Protein AF-A0A7S2WQK7-F1 (afdb_monomer_lite)

Foldseek 3Di:
DDDDDDDDDDDDDDDDDDPPPPPDDDFDWDPDADLLAQEDDDDDVNCPRNNNVVLLVLLVVCLVVLVPDDPVCNLVSLLVSQVVSVVVVYFYWYQDPPPRTTGGDDSVVSSVVSSVSSD

Radius of gyration: 21.76 Å; chains: 1; bounding box: 50×33×69 Å

Structure (mmCIF, N/CA/C/O backbone):
data_AF-A0A7S2WQK7-F1
#
_entry.id   AF-A0A7S2WQK7-F1
#
loop_
_atom_site.group_PDB
_atom_site.id
_atom_site.type_symbol
_atom_site.label_atom_id
_atom_site.label_alt_id
_atom_site.label_comp_id
_atom_site.label_asym_id
_atom_site.label_entity_id
_atom_site.label_seq_id
_atom_site.pdbx_PDB_ins_code
_atom_site.Cartn_x
_atom_site.Cartn_y
_atom_site.Cartn_z
_atom_site.occupancy
_atom_site.B_iso_or_equiv
_atom_site.auth_seq_id
_atom_site.auth_comp_id
_atom_site.auth_asym_id
_atom_site.auth_atom_id
_atom_site.pdbx_PDB_model_num
ATOM 1 N N . GLU A 1 1 ? 31.297 13.232 54.450 1.00 43.16 1 GLU A N 1
ATOM 2 C CA . GLU A 1 1 ? 30.506 12.784 53.284 1.00 43.16 1 GLU A CA 1
ATOM 3 C C . GLU A 1 1 ? 30.918 13.615 52.079 1.00 43.16 1 GLU A C 1
ATOM 5 O O . GLU A 1 1 ? 30.923 14.836 52.172 1.00 43.16 1 GLU A O 1
ATOM 10 N N . ALA A 1 2 ? 31.406 12.967 51.021 1.00 42.38 2 ALA A N 1
ATOM 11 C CA . ALA A 1 2 ? 32.084 13.617 49.900 1.00 42.38 2 ALA A CA 1
ATOM 12 C C . ALA A 1 2 ? 31.279 13.426 48.606 1.00 42.38 2 ALA A C 1
ATOM 14 O O . ALA A 1 2 ? 31.037 12.298 48.182 1.00 42.38 2 ALA A O 1
ATOM 15 N N . PHE A 1 3 ? 30.878 14.539 47.992 1.00 45.09 3 PHE A N 1
ATOM 16 C CA . PHE A 1 3 ? 30.272 14.597 46.661 1.00 45.09 3 PHE A CA 1
ATOM 17 C C . PHE A 1 3 ? 31.371 14.512 45.586 1.00 45.09 3 PHE A C 1
ATOM 19 O O . PHE A 1 3 ? 32.362 15.239 45.697 1.00 45.09 3 PHE A O 1
ATOM 26 N N . PRO A 1 4 ? 31.246 13.671 44.541 1.00 46.22 4 PRO A N 1
ATOM 27 C CA . PRO A 1 4 ? 32.288 13.573 43.529 1.00 46.22 4 PRO A CA 1
ATOM 28 C C . PRO A 1 4 ? 32.180 14.682 42.470 1.00 46.22 4 PRO A C 1
ATOM 30 O O . PRO A 1 4 ? 31.115 14.958 41.917 1.00 46.22 4 PRO A O 1
ATOM 33 N N . LEU A 1 5 ? 33.343 15.278 42.187 1.00 41.94 5 LEU A N 1
ATOM 34 C CA . LEU A 1 5 ? 33.659 16.209 41.100 1.00 41.94 5 LEU A CA 1
ATOM 35 C C . LEU A 1 5 ? 33.158 15.714 39.729 1.00 41.94 5 LEU A C 1
ATOM 37 O O . LEU A 1 5 ? 33.628 14.689 39.231 1.00 41.94 5 LEU A O 1
ATOM 41 N N . PHE A 1 6 ? 32.336 16.517 39.049 1.00 40.88 6 PHE A N 1
ATOM 42 C CA . PHE A 1 6 ? 32.150 16.418 37.600 1.00 40.88 6 PHE A CA 1
ATOM 43 C C . PHE A 1 6 ? 33.300 17.144 36.893 1.00 40.88 6 PHE A C 1
ATOM 45 O O . PHE A 1 6 ? 33.403 18.369 36.939 1.00 40.88 6 PHE A O 1
ATOM 52 N N . LYS A 1 7 ? 34.188 16.380 36.250 1.00 43.12 7 LYS A N 1
ATOM 53 C CA . LYS A 1 7 ? 35.216 16.920 35.355 1.00 43.12 7 LYS A CA 1
ATOM 54 C C . LYS A 1 7 ? 34.601 17.194 33.985 1.00 43.12 7 LYS A C 1
ATOM 56 O O . LYS A 1 7 ? 33.970 16.325 33.388 1.00 43.12 7 LYS A O 1
ATOM 61 N N . THR A 1 8 ? 34.810 18.411 33.508 1.00 39.09 8 THR A N 1
ATOM 62 C CA . THR A 1 8 ? 34.528 18.867 32.151 1.00 39.09 8 THR A CA 1
ATOM 63 C C . THR A 1 8 ? 35.391 18.107 31.141 1.00 39.09 8 THR A C 1
ATOM 65 O O . THR A 1 8 ? 36.577 17.870 31.369 1.00 39.09 8 THR A O 1
ATOM 68 N N . THR A 1 9 ? 34.816 17.747 29.994 1.00 37.62 9 THR A N 1
ATOM 69 C CA . THR A 1 9 ? 35.604 17.467 28.793 1.00 37.62 9 THR A CA 1
ATOM 70 C C . THR A 1 9 ? 34.859 17.989 27.572 1.00 37.62 9 THR A C 1
ATOM 72 O O . THR A 1 9 ? 33.722 17.619 27.283 1.00 37.62 9 THR A O 1
ATOM 75 N N . THR A 1 10 ? 35.498 18.952 26.925 1.00 42.88 10 THR A N 1
ATOM 76 C CA . THR A 1 10 ? 35.169 19.516 25.626 1.00 42.88 10 THR A CA 1
ATOM 77 C C . THR A 1 10 ? 35.558 18.516 24.542 1.00 42.88 10 THR A C 1
ATOM 79 O O . THR A 1 10 ? 36.664 17.977 24.554 1.00 42.88 10 THR A O 1
ATOM 82 N N . LYS A 1 11 ? 34.670 18.289 23.573 1.00 46.50 11 LYS A N 1
ATOM 83 C CA . LYS A 1 11 ? 35.034 17.642 22.311 1.00 46.50 11 LYS A CA 1
ATOM 84 C C . LYS A 1 11 ? 34.404 18.415 21.157 1.00 46.50 11 LYS A C 1
ATOM 86 O O . LYS A 1 11 ? 33.271 18.171 20.763 1.00 46.50 11 LYS A O 1
ATOM 91 N N . GLU A 1 12 ? 35.157 19.398 20.682 1.00 43.78 12 GLU A N 1
ATOM 92 C CA . GLU A 1 12 ? 35.077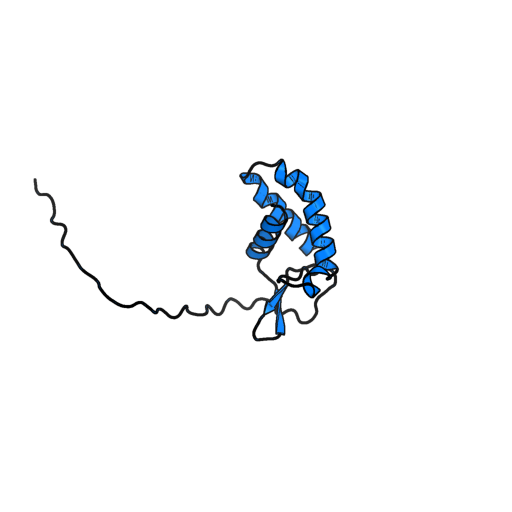 19.877 19.304 1.00 43.78 12 GLU A CA 1
ATOM 93 C C . GLU A 1 12 ? 35.519 18.738 18.367 1.00 43.78 12 GLU A C 1
ATOM 95 O O . GLU A 1 12 ? 36.492 18.054 18.696 1.00 43.78 12 GLU A O 1
ATOM 100 N N . LEU A 1 13 ? 34.820 18.544 17.238 1.00 42.50 13 LEU A N 1
ATOM 101 C CA . LEU A 1 13 ? 35.351 18.280 15.881 1.00 42.50 13 LEU A CA 1
ATOM 102 C C . LEU A 1 13 ? 34.400 17.453 14.988 1.00 42.50 13 LEU A C 1
ATOM 104 O O . LEU A 1 13 ? 33.903 16.395 15.368 1.00 42.50 13 LEU A O 1
ATOM 108 N N . SER A 1 14 ? 34.282 17.972 13.759 1.00 40.91 14 SER A N 1
ATOM 109 C CA . SER A 1 14 ? 33.899 17.372 12.469 1.00 40.91 14 SER A CA 1
ATOM 110 C C . SER A 1 14 ? 32.455 16.912 12.239 1.00 40.91 14 SER A C 1
ATOM 112 O O . SER A 1 14 ? 32.063 15.792 12.555 1.00 40.91 14 SER A O 1
ATOM 114 N N . ALA A 1 15 ? 31.723 17.792 11.549 1.00 53.81 15 ALA A N 1
ATOM 115 C CA . ALA A 1 15 ? 30.748 17.432 10.528 1.00 53.81 15 ALA A CA 1
ATOM 116 C C . ALA A 1 15 ? 31.409 16.624 9.386 1.00 53.81 15 ALA A C 1
ATOM 118 O O . ALA A 1 15 ? 32.627 16.673 9.220 1.00 53.81 15 ALA A O 1
ATOM 119 N N . ASP A 1 16 ? 30.567 15.935 8.611 1.00 48.47 16 ASP A N 1
ATOM 120 C CA . ASP A 1 16 ? 30.865 15.096 7.437 1.00 48.47 16 ASP A CA 1
ATOM 121 C C . ASP A 1 16 ? 31.258 13.633 7.720 1.00 48.47 16 ASP A C 1
ATOM 123 O O . ASP A 1 16 ? 32.289 13.134 7.274 1.00 48.47 16 ASP A O 1
ATOM 127 N N . GLU A 1 17 ? 30.362 12.886 8.379 1.00 37.81 17 GLU A N 1
ATOM 128 C CA . GLU A 1 17 ? 30.289 11.436 8.150 1.00 37.81 17 GLU A CA 1
ATOM 129 C C . GLU A 1 17 ? 29.609 11.179 6.791 1.00 37.81 17 GLU A C 1
ATOM 131 O O . GLU A 1 17 ? 28.426 11.505 6.626 1.00 37.81 17 GLU A O 1
ATOM 136 N N . PRO A 1 18 ? 30.292 10.571 5.802 1.00 42.75 18 PRO A N 1
ATOM 137 C CA . PRO A 1 18 ? 29.615 10.086 4.613 1.00 42.75 18 PRO A CA 1
ATOM 138 C C . PRO A 1 18 ? 28.671 8.968 5.052 1.00 42.75 18 PRO A C 1
ATOM 140 O O . PRO A 1 18 ? 29.110 7.938 5.562 1.00 42.75 18 PRO A O 1
ATOM 143 N N . GLN A 1 19 ? 27.366 9.180 4.865 1.00 45.62 19 GLN A N 1
ATOM 144 C CA . GLN A 1 19 ? 26.340 8.167 5.090 1.00 45.62 19 GLN A CA 1
ATOM 145 C C . GLN A 1 19 ? 26.727 6.901 4.317 1.00 45.62 19 GLN A C 1
ATOM 147 O O . GLN A 1 19 ? 26.555 6.826 3.100 1.00 45.62 19 GLN A O 1
ATOM 152 N N . GLN A 1 20 ? 27.288 5.921 5.029 1.00 39.22 20 GLN A N 1
ATOM 153 C CA . GLN A 1 20 ? 27.604 4.605 4.498 1.00 39.22 20 GLN A CA 1
ATOM 154 C C . GLN A 1 20 ? 26.342 4.054 3.835 1.00 39.22 20 GLN A C 1
ATOM 156 O O . GLN A 1 20 ? 25.341 3.778 4.500 1.00 39.22 20 GLN A O 1
ATOM 161 N N . LEU A 1 21 ? 26.397 3.902 2.510 1.00 47.81 21 LEU A N 1
ATOM 162 C CA . LEU A 1 21 ? 25.471 3.081 1.745 1.00 47.81 21 LEU A CA 1
ATOM 163 C C . LEU A 1 21 ? 25.570 1.663 2.308 1.00 47.81 21 LEU A C 1
ATOM 165 O O . LEU A 1 21 ? 26.435 0.882 1.916 1.00 47.81 21 LEU A O 1
ATOM 169 N N . GLN A 1 22 ? 24.701 1.351 3.268 1.00 45.31 22 GLN A N 1
ATOM 170 C CA . GLN A 1 22 ? 24.441 -0.014 3.687 1.00 45.31 22 GLN A CA 1
ATOM 171 C C . GLN A 1 22 ? 23.982 -0.761 2.436 1.00 45.31 22 GLN A C 1
ATOM 173 O O . GLN A 1 22 ? 22.854 -0.583 1.981 1.00 45.31 22 GLN A O 1
ATOM 178 N N . MET A 1 23 ? 24.892 -1.535 1.844 1.00 42.12 23 MET A N 1
ATOM 179 C CA . MET A 1 23 ? 24.568 -2.510 0.812 1.00 42.12 23 MET A CA 1
ATOM 180 C C . MET A 1 23 ? 23.660 -3.541 1.475 1.00 42.12 23 MET A C 1
ATOM 182 O O . MET A 1 23 ? 24.110 -4.397 2.239 1.00 42.12 23 MET A O 1
ATOM 186 N N . ASP A 1 24 ? 22.357 -3.352 1.292 1.00 47.88 24 ASP A N 1
ATOM 187 C CA . ASP A 1 24 ? 21.328 -4.115 1.963 1.00 47.88 24 ASP A CA 1
ATOM 188 C C . ASP A 1 24 ? 21.204 -5.506 1.342 1.00 47.88 24 ASP A C 1
ATOM 190 O O . ASP A 1 24 ? 21.465 -5.737 0.161 1.00 47.88 24 ASP A O 1
ATOM 194 N N . LYS A 1 25 ? 20.851 -6.461 2.205 1.00 53.62 25 LYS A N 1
ATOM 195 C CA . LYS A 1 25 ? 20.543 -7.855 1.877 1.00 53.62 25 LYS A CA 1
ATOM 196 C C . LYS A 1 25 ? 19.800 -7.912 0.543 1.00 53.62 25 LYS A C 1
ATOM 198 O O . LYS A 1 25 ? 18.734 -7.319 0.434 1.00 53.62 25 LYS A O 1
ATOM 203 N N . SER A 1 26 ? 20.370 -8.604 -0.442 1.00 59.03 26 SER A N 1
ATOM 204 C CA . SER A 1 26 ? 19.893 -8.655 -1.826 1.00 59.03 26 SER A CA 1
ATOM 205 C C . SER A 1 26 ? 18.381 -8.897 -1.914 1.00 59.03 26 SER A C 1
ATOM 207 O O . SER A 1 26 ? 17.925 -10.041 -1.844 1.00 59.03 26 SER A O 1
ATOM 209 N N . LYS A 1 27 ? 17.602 -7.824 -2.072 1.00 66.25 27 LYS A N 1
ATOM 210 C CA . LYS A 1 27 ? 16.179 -7.914 -2.395 1.00 66.25 27 LYS A CA 1
ATOM 211 C C . LYS A 1 27 ? 16.020 -8.510 -3.788 1.00 66.25 27 LYS A C 1
ATOM 213 O O . LYS A 1 27 ? 16.865 -8.271 -4.661 1.00 66.25 27 LYS A O 1
ATOM 218 N N . PRO A 1 28 ? 14.963 -9.302 -4.023 1.00 76.00 28 PRO A N 1
ATOM 219 C CA . PRO A 1 28 ? 14.773 -9.930 -5.313 1.00 76.00 28 PRO A CA 1
ATOM 220 C C . PRO A 1 28 ? 14.542 -8.850 -6.374 1.00 76.00 28 PRO A C 1
ATOM 222 O O . PRO A 1 28 ? 13.630 -8.023 -6.292 1.00 76.00 28 PRO A O 1
ATOM 225 N N . ILE A 1 29 ? 15.408 -8.854 -7.388 1.00 79.25 29 ILE A N 1
ATOM 226 C CA . ILE A 1 29 ? 15.268 -7.979 -8.549 1.00 79.25 29 ILE A CA 1
ATOM 227 C C . ILE A 1 29 ? 14.153 -8.549 -9.421 1.00 79.25 29 ILE A C 1
ATOM 229 O O . ILE A 1 29 ? 14.248 -9.671 -9.924 1.00 79.25 29 ILE A O 1
ATOM 233 N N . VAL A 1 30 ? 13.116 -7.751 -9.648 1.00 83.69 30 VAL A N 1
ATOM 234 C CA . VAL A 1 30 ? 11.972 -8.127 -10.476 1.00 83.69 30 VAL A CA 1
ATOM 235 C C . VAL A 1 30 ? 12.211 -7.629 -11.899 1.00 83.69 30 VAL A C 1
ATOM 237 O O . VAL A 1 30 ? 12.330 -6.430 -12.151 1.00 83.69 30 VAL A O 1
ATOM 240 N N . LYS A 1 31 ? 12.313 -8.565 -12.849 1.00 76.00 31 LYS A N 1
ATOM 241 C CA . LYS A 1 31 ? 12.522 -8.246 -14.273 1.00 76.00 31 LYS A CA 1
ATOM 242 C C . LYS A 1 31 ? 11.224 -7.818 -14.965 1.00 76.00 31 LYS A C 1
ATOM 244 O O . LYS A 1 31 ? 11.240 -6.859 -15.729 1.00 76.00 31 LYS A O 1
ATOM 249 N N . ASN A 1 32 ? 10.111 -8.487 -14.650 1.00 82.62 32 ASN A N 1
ATOM 250 C CA . ASN A 1 32 ? 8.816 -8.266 -15.293 1.00 82.62 32 ASN A CA 1
ATOM 251 C C . ASN A 1 32 ? 7.775 -7.853 -14.251 1.00 82.62 32 ASN A C 1
ATOM 253 O O . ASN A 1 32 ? 7.552 -8.576 -13.283 1.00 82.62 32 ASN A O 1
ATOM 257 N N . VAL A 1 33 ? 7.137 -6.704 -14.473 1.00 86.44 33 VAL A N 1
ATOM 258 C CA . VAL A 1 33 ? 6.035 -6.203 -13.643 1.00 86.44 33 VAL A CA 1
ATOM 259 C C . VAL A 1 33 ? 4.737 -6.871 -14.087 1.00 86.44 33 VAL A C 1
ATOM 261 O O . VAL A 1 33 ? 4.384 -6.817 -15.264 1.00 86.44 33 VAL A O 1
ATOM 264 N N . ASN A 1 34 ? 4.010 -7.461 -13.147 1.00 87.44 34 ASN A N 1
ATOM 265 C CA . ASN A 1 34 ? 2.681 -8.010 -13.362 1.00 87.44 34 ASN A CA 1
ATOM 266 C C . ASN A 1 34 ? 1.593 -6.928 -13.198 1.00 87.44 34 ASN A C 1
ATOM 268 O O . ASN A 1 34 ? 1.766 -5.910 -12.522 1.00 87.44 34 ASN A O 1
ATOM 272 N N . GLY A 1 35 ? 0.411 -7.167 -13.766 1.00 87.69 35 GLY A N 1
ATOM 273 C CA . GLY A 1 35 ? -0.769 -6.323 -13.564 1.00 87.69 35 GLY A CA 1
ATOM 274 C C . GLY A 1 35 ? -1.252 -6.281 -12.108 1.00 87.69 35 GLY A C 1
ATOM 275 O O . GLY A 1 35 ? -1.936 -5.341 -11.712 1.00 87.69 35 GLY A O 1
ATOM 276 N N . ASN A 1 36 ? -0.884 -7.264 -11.288 1.00 89.44 36 ASN A N 1
ATOM 277 C CA . ASN A 1 36 ? -1.226 -7.288 -9.864 1.00 89.44 36 ASN A CA 1
ATOM 278 C C . ASN A 1 36 ? -0.220 -6.529 -8.991 1.00 89.44 36 ASN A C 1
ATOM 280 O O . ASN A 1 36 ? -0.523 -6.245 -7.832 1.00 89.44 36 ASN A O 1
ATOM 284 N N . ASP A 1 37 ? 0.937 -6.155 -9.541 1.00 91.81 37 ASP A N 1
ATOM 285 C CA . ASP A 1 37 ? 1.981 -5.472 -8.787 1.00 91.81 37 ASP A CA 1
ATOM 286 C C . ASP A 1 37 ? 1.637 -4.006 -8.537 1.00 91.81 37 ASP A C 1
ATOM 288 O O . ASP A 1 37 ? 1.136 -3.279 -9.398 1.00 91.81 37 ASP A O 1
ATOM 292 N N . VAL A 1 38 ? 1.960 -3.545 -7.337 1.00 92.56 38 VAL A N 1
ATOM 293 C CA . VAL A 1 38 ? 1.745 -2.179 -6.882 1.00 92.56 38 VAL A CA 1
ATOM 294 C C . VAL A 1 38 ? 3.044 -1.402 -7.041 1.00 92.56 38 VAL A C 1
ATOM 296 O O . VAL A 1 38 ? 3.977 -1.506 -6.244 1.00 92.56 38 VAL A O 1
ATOM 299 N N . LEU A 1 39 ? 3.087 -0.554 -8.064 1.00 91.88 39 LEU A N 1
ATOM 300 C CA . LEU A 1 39 ? 4.248 0.276 -8.356 1.00 91.88 39 LEU A CA 1
ATOM 301 C C . LEU A 1 39 ? 4.323 1.464 -7.391 1.00 91.88 39 LEU A C 1
ATOM 303 O O . LEU A 1 39 ? 3.367 2.225 -7.198 1.00 91.88 39 LEU A O 1
ATOM 307 N N . MET A 1 40 ? 5.477 1.643 -6.764 1.00 87.69 40 MET A N 1
ATOM 308 C CA . MET A 1 40 ? 5.791 2.728 -5.845 1.00 87.69 40 MET A CA 1
ATOM 309 C C . MET A 1 40 ? 6.582 3.823 -6.553 1.00 87.69 40 MET A C 1
ATOM 311 O O . MET A 1 40 ? 7.594 3.569 -7.200 1.00 87.69 40 MET A O 1
ATOM 315 N N . GLY A 1 41 ? 6.111 5.062 -6.423 1.00 84.50 41 GLY A N 1
ATOM 316 C CA . GLY A 1 41 ? 6.728 6.233 -7.033 1.00 84.50 41 GLY A CA 1
ATOM 317 C C . GLY A 1 41 ? 5.735 7.383 -7.173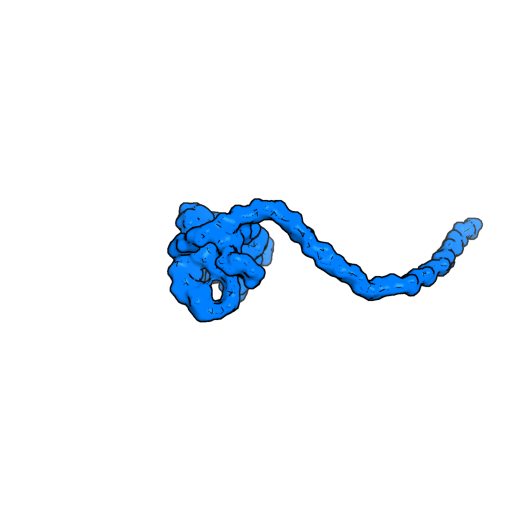 1.00 84.50 41 GLY A C 1
ATOM 318 O O . GLY A 1 41 ? 4.541 7.217 -6.925 1.00 84.50 41 GLY A O 1
ATOM 319 N N . ARG A 1 42 ? 6.240 8.550 -7.576 1.00 74.44 42 ARG A N 1
ATOM 320 C CA . ARG A 1 42 ? 5.441 9.735 -7.921 1.00 74.44 42 ARG A CA 1
ATOM 321 C C . ARG A 1 42 ? 5.408 9.875 -9.448 1.00 74.44 42 ARG A C 1
ATOM 323 O O . ARG A 1 42 ? 6.452 9.729 -10.077 1.00 74.44 42 ARG A O 1
ATOM 330 N N . GLY A 1 43 ? 4.234 10.123 -10.033 1.00 77.75 43 GLY A N 1
ATOM 331 C CA . GLY A 1 43 ? 4.065 10.343 -11.479 1.00 77.75 43 GLY A CA 1
ATOM 332 C C . GLY A 1 43 ? 2.814 9.691 -12.086 1.00 77.75 43 GLY A C 1
ATOM 333 O O . GLY A 1 43 ? 2.241 8.760 -11.517 1.00 77.75 43 GLY A O 1
ATOM 334 N N 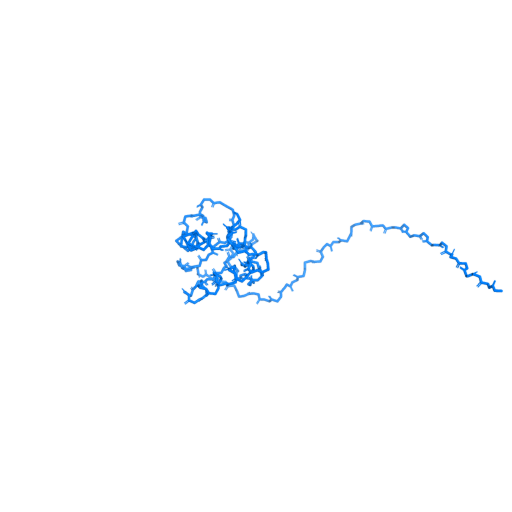. GLY A 1 44 ? 2.400 10.176 -13.263 1.00 72.75 44 GLY A N 1
ATOM 335 C CA . GLY A 1 44 ? 1.176 9.738 -13.955 1.00 72.75 44 GLY A CA 1
ATOM 336 C C . GLY A 1 44 ? 1.210 8.293 -14.471 1.00 72.75 44 GLY A C 1
ATOM 337 O O . GLY A 1 44 ? 0.196 7.596 -14.423 1.00 72.75 44 GLY A O 1
ATOM 338 N N . VAL A 1 45 ? 2.387 7.803 -14.876 1.00 75.88 45 VAL A N 1
ATOM 339 C CA . VAL A 1 45 ? 2.578 6.422 -15.366 1.00 75.88 45 VAL A CA 1
ATOM 340 C C . VAL A 1 45 ? 2.261 5.406 -14.266 1.00 75.88 45 VAL A C 1
ATOM 342 O O . VAL A 1 45 ? 1.481 4.480 -14.459 1.00 75.88 45 VAL A O 1
ATOM 345 N N . THR A 1 46 ? 2.785 5.638 -13.062 1.00 83.50 46 THR A N 1
ATOM 346 C CA . THR A 1 46 ? 2.514 4.813 -11.881 1.00 83.50 46 THR A CA 1
ATOM 347 C C . THR A 1 46 ? 1.037 4.878 -11.488 1.00 83.50 46 THR A C 1
ATOM 349 O O . THR A 1 46 ? 0.456 3.869 -11.099 1.00 83.50 46 THR A O 1
ATOM 352 N N . ASN A 1 47 ? 0.394 6.044 -11.609 1.00 82.62 47 ASN A N 1
ATOM 353 C CA . ASN A 1 47 ? -1.013 6.218 -11.239 1.00 82.62 47 ASN A CA 1
ATOM 354 C C . ASN A 1 47 ? -1.982 5.403 -12.118 1.00 82.62 47 ASN A C 1
ATOM 356 O O . ASN A 1 47 ? -3.034 4.975 -11.631 1.00 82.62 47 ASN A O 1
ATOM 360 N N . SER A 1 48 ? -1.604 5.185 -13.379 1.00 87.56 48 SER A N 1
ATOM 361 C CA . SER A 1 48 ? -2.416 4.512 -14.401 1.00 87.56 48 SER A CA 1
ATOM 362 C C . SER A 1 48 ? -2.220 2.994 -14.436 1.00 87.56 48 SER A C 1
ATOM 364 O O . SER A 1 48 ? -2.976 2.296 -15.105 1.00 87.56 48 SER A O 1
ATOM 366 N N . HIS A 1 49 ? -1.234 2.461 -13.705 1.00 89.94 49 HIS A N 1
ATOM 367 C CA . HIS A 1 49 ? -1.008 1.017 -13.639 1.00 89.94 49 HIS A CA 1
ATOM 368 C C . HIS A 1 49 ? -2.200 0.291 -13.011 1.00 89.94 49 HIS A C 1
ATOM 370 O O . HIS A 1 49 ? -2.727 0.715 -11.977 1.00 89.94 49 HIS A O 1
ATOM 376 N N . ILE A 1 50 ? -2.592 -0.839 -13.598 1.00 91.75 50 ILE A N 1
ATOM 377 C CA . ILE A 1 50 ? -3.778 -1.591 -13.178 1.00 91.75 50 ILE A CA 1
ATOM 378 C C . ILE A 1 50 ? -3.677 -2.088 -11.730 1.00 91.75 50 ILE A C 1
ATOM 380 O O . ILE A 1 50 ? -4.665 -2.019 -10.992 1.00 91.75 50 ILE A O 1
ATOM 384 N N . GLY A 1 51 ? -2.479 -2.460 -11.272 1.00 92.00 51 GLY A N 1
ATOM 385 C CA . GLY A 1 51 ? -2.241 -2.838 -9.878 1.00 92.00 51 GLY A CA 1
ATOM 386 C C . GLY A 1 51 ? -2.455 -1.673 -8.911 1.00 92.00 51 GLY A C 1
ATOM 387 O O . GLY A 1 51 ? -3.065 -1.840 -7.857 1.00 92.00 51 GLY A O 1
ATOM 388 N N . ASN A 1 52 ? -2.087 -0.451 -9.308 1.00 93.31 52 ASN A N 1
ATOM 389 C CA . ASN A 1 52 ? -2.316 0.747 -8.499 1.00 93.31 52 ASN A CA 1
ATOM 390 C C . ASN A 1 52 ? -3.782 1.194 -8.497 1.00 93.31 52 ASN A C 1
ATOM 392 O O . ASN A 1 52 ? -4.271 1.667 -7.472 1.00 93.31 52 ASN A O 1
ATOM 396 N N . ILE A 1 53 ? -4.508 1.007 -9.603 1.00 92.31 53 ILE A N 1
ATOM 397 C CA . ILE A 1 53 ? -5.960 1.229 -9.648 1.00 92.31 53 ILE A CA 1
ATOM 398 C C . ILE A 1 53 ? -6.665 0.272 -8.676 1.00 92.31 53 ILE A C 1
ATOM 400 O O . ILE A 1 53 ? -7.487 0.706 -7.868 1.00 92.31 53 ILE A O 1
ATOM 404 N N . ARG A 1 54 ? -6.320 -1.022 -8.714 1.00 93.19 54 ARG A N 1
ATOM 405 C CA . ARG A 1 54 ? -6.864 -2.041 -7.799 1.00 93.19 54 ARG A CA 1
ATOM 406 C C . ARG A 1 54 ? -6.498 -1.756 -6.345 1.00 93.19 54 ARG A C 1
ATOM 408 O O . ARG A 1 54 ? -7.361 -1.856 -5.480 1.00 93.19 54 ARG A O 1
ATOM 415 N N . PHE A 1 55 ? -5.256 -1.347 -6.093 1.00 93.44 55 PHE A N 1
ATOM 416 C CA . PHE A 1 55 ? -4.794 -0.923 -4.775 1.00 93.44 55 PHE A CA 1
ATOM 417 C C . PHE A 1 55 ? -5.626 0.238 -4.224 1.00 93.44 55 PHE A C 1
ATOM 419 O O . PHE A 1 55 ? -6.079 0.164 -3.089 1.00 93.44 55 PHE A O 1
ATOM 426 N N . ARG A 1 56 ? -5.889 1.284 -5.021 1.00 92.75 56 ARG A N 1
ATOM 427 C CA . ARG A 1 56 ? -6.716 2.421 -4.580 1.00 92.75 56 ARG A CA 1
ATOM 428 C C . ARG A 1 56 ? -8.150 2.013 -4.256 1.00 92.75 56 ARG A C 1
ATOM 430 O O . ARG A 1 56 ? -8.675 2.469 -3.248 1.00 92.75 56 ARG A O 1
ATOM 437 N N . LYS A 1 57 ? -8.758 1.144 -5.072 1.00 93.38 57 LYS A N 1
ATOM 438 C CA . LYS A 1 57 ? -10.092 0.588 -4.783 1.00 93.38 57 LYS A CA 1
ATOM 439 C C . LYS A 1 57 ? -10.093 -0.161 -3.449 1.00 93.38 57 LYS A C 1
ATOM 441 O O . LYS A 1 57 ? -10.898 0.142 -2.583 1.00 93.38 57 LYS A O 1
ATOM 446 N N . LEU A 1 58 ? -9.111 -1.040 -3.246 1.00 93.44 58 LEU A N 1
ATOM 447 C CA . LEU A 1 58 ? -8.961 -1.786 -1.999 1.00 93.44 58 LEU A CA 1
ATOM 448 C C . LEU A 1 58 ? -8.753 -0.857 -0.791 1.00 93.44 58 LEU A C 1
ATOM 450 O O . LEU A 1 58 ? -9.356 -1.058 0.253 1.00 93.44 58 LEU A O 1
ATOM 454 N N . VAL A 1 59 ? -7.929 0.182 -0.923 1.00 94.19 59 VAL A N 1
ATOM 455 C CA . VAL A 1 59 ? -7.737 1.183 0.136 1.00 94.19 59 VAL A CA 1
ATOM 456 C C . VAL A 1 59 ? -9.049 1.897 0.459 1.00 94.19 59 VAL A C 1
ATOM 458 O O . VAL A 1 59 ? -9.379 2.011 1.634 1.00 94.19 59 VAL A O 1
ATOM 461 N N . HIS A 1 60 ? -9.804 2.325 -0.555 1.00 94.12 60 HIS A N 1
ATOM 462 C CA . HIS A 1 60 ? -11.093 2.996 -0.384 1.00 94.12 60 HIS A CA 1
ATOM 463 C C . HIS A 1 60 ? -12.106 2.117 0.370 1.00 94.12 60 HIS A C 1
ATOM 465 O O . HIS A 1 60 ? -12.725 2.576 1.328 1.00 94.12 60 HIS A O 1
ATOM 471 N N . ASP A 1 61 ? -12.200 0.831 0.025 1.00 93.19 61 ASP A N 1
ATOM 472 C CA . ASP A 1 61 ? -13.107 -0.117 0.689 1.00 93.19 61 ASP A CA 1
ATOM 473 C C . ASP A 1 61 ? -12.783 -0.285 2.188 1.00 93.19 61 ASP A C 1
ATOM 475 O O . ASP A 1 61 ? -13.672 -0.442 3.027 1.00 93.19 61 ASP A O 1
ATOM 479 N N . PHE A 1 62 ? -11.499 -0.214 2.551 1.00 91.94 62 PHE A N 1
ATOM 480 C CA . PHE A 1 62 ? -11.038 -0.321 3.937 1.00 91.94 62 PHE A CA 1
ATOM 481 C C . PHE A 1 62 ? -10.928 1.031 4.659 1.00 91.94 62 PHE A C 1
ATOM 483 O O . PHE A 1 62 ? -10.760 1.047 5.883 1.00 91.94 62 PHE A O 1
ATOM 490 N N . GLN A 1 63 ? -11.047 2.154 3.948 1.00 92.56 63 GLN A N 1
ATOM 491 C CA . GLN A 1 63 ? -10.842 3.500 4.484 1.00 92.56 63 GLN A CA 1
ATOM 492 C C . GLN A 1 63 ? -11.850 3.818 5.588 1.00 92.56 63 GLN A C 1
ATOM 494 O O . GLN A 1 63 ? -11.457 4.210 6.686 1.00 92.56 63 GLN A O 1
ATOM 499 N N . LEU A 1 64 ? -13.140 3.560 5.353 1.00 91.62 64 LEU A N 1
ATOM 500 C CA . LEU A 1 64 ? -14.185 3.799 6.353 1.00 91.62 64 LEU A CA 1
ATOM 501 C C . LEU A 1 64 ? -13.933 2.987 7.633 1.00 91.62 64 LEU A C 1
ATOM 503 O O . LEU A 1 64 ? -14.025 3.502 8.748 1.00 91.62 64 LEU A O 1
ATOM 507 N N . LYS A 1 65 ? -13.532 1.719 7.481 1.00 90.75 65 LYS A N 1
ATOM 508 C CA . LYS A 1 65 ? -13.178 0.848 8.608 1.00 90.75 65 LYS A CA 1
ATOM 509 C C . LYS A 1 65 ? -11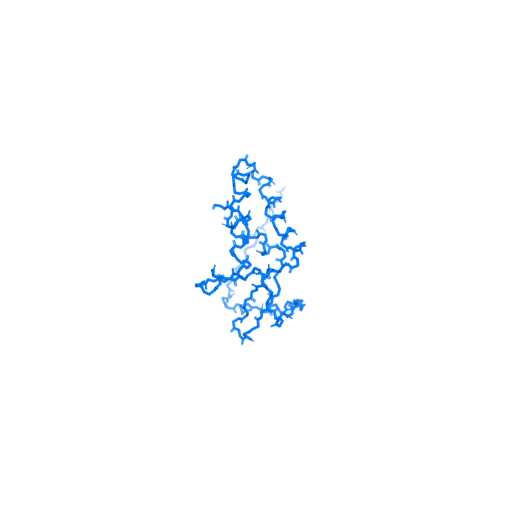.941 1.363 9.349 1.00 90.75 65 LYS A C 1
ATOM 511 O O . LYS A 1 65 ? -11.911 1.329 10.573 1.00 90.75 65 LYS A O 1
ATOM 516 N N . TYR A 1 66 ? -10.934 1.855 8.632 1.00 91.31 66 TYR A N 1
ATOM 517 C CA . TYR A 1 66 ? -9.718 2.423 9.213 1.00 91.31 66 TYR A CA 1
ATOM 518 C C . TYR A 1 66 ? -9.987 3.698 10.025 1.00 91.31 66 TYR A C 1
ATOM 520 O O . TYR A 1 66 ? -9.413 3.866 11.104 1.00 91.31 66 TYR A O 1
ATOM 528 N N . LEU A 1 67 ? -10.868 4.575 9.533 1.00 90.38 67 LEU A N 1
ATOM 529 C CA . LEU A 1 67 ? -11.253 5.817 10.209 1.00 90.38 67 LEU A CA 1
ATOM 530 C C . LEU A 1 67 ? -12.010 5.549 11.516 1.00 90.38 67 LEU A C 1
ATOM 532 O O . LEU A 1 67 ? -11.726 6.199 12.520 1.00 90.38 67 LEU A O 1
ATOM 536 N N . ASN A 1 68 ? -12.880 4.536 11.526 1.00 91.88 68 ASN A N 1
ATOM 537 C CA . ASN A 1 68 ? -13.669 4.144 12.699 1.00 91.88 68 ASN A CA 1
ATOM 538 C C . ASN A 1 68 ? -12.884 3.333 13.749 1.00 91.88 68 ASN A C 1
ATOM 540 O O . ASN A 1 68 ? -13.400 3.058 14.832 1.00 91.88 68 ASN A O 1
ATOM 544 N N . LEU A 1 69 ? -11.647 2.915 13.456 1.00 90.50 69 LEU A N 1
ATOM 545 C CA . LEU A 1 69 ? -10.839 2.102 14.366 1.00 90.50 69 LEU A CA 1
ATOM 546 C C . LEU A 1 69 ? -9.899 2.944 15.250 1.00 90.50 69 LEU A C 1
ATOM 548 O O . LEU A 1 69 ? -9.323 3.940 14.801 1.00 90.50 69 LEU A O 1
ATOM 552 N N . PRO A 1 70 ? -9.633 2.500 16.495 1.00 90.25 70 PRO A N 1
ATOM 553 C CA . PRO A 1 70 ? -8.656 3.142 17.367 1.00 90.25 70 PRO A CA 1
ATOM 554 C C . PRO A 1 70 ? -7.230 2.987 16.819 1.00 90.25 70 PRO A C 1
ATOM 556 O O . PRO A 1 70 ? -6.909 2.007 16.140 1.00 90.25 70 PRO A O 1
ATOM 559 N N . LYS A 1 71 ? -6.338 3.927 17.171 1.00 86.44 71 LYS A N 1
ATOM 560 C CA . LYS A 1 71 ? -4.945 4.014 16.674 1.00 86.44 71 LYS A CA 1
ATOM 561 C C . LYS A 1 71 ? -4.183 2.683 16.733 1.00 86.44 71 LYS A C 1
ATOM 563 O O . LYS A 1 71 ? -3.459 2.361 15.797 1.00 86.44 71 LYS A O 1
ATOM 568 N N . MET A 1 72 ? -4.401 1.888 17.780 1.00 87.69 72 MET A N 1
ATOM 569 C CA . MET A 1 72 ? -3.749 0.586 17.970 1.00 87.69 72 MET A CA 1
ATOM 570 C C . MET A 1 72 ? -4.102 -0.437 16.877 1.00 87.69 72 MET A C 1
ATOM 572 O O . MET A 1 72 ? -3.263 -1.247 16.501 1.00 87.69 72 MET A O 1
ATOM 576 N N . LYS A 1 73 ? -5.322 -0.383 16.322 1.00 89.06 73 LYS A N 1
ATOM 577 C CA . LYS A 1 73 ? -5.817 -1.336 15.310 1.00 89.06 73 LYS A CA 1
ATOM 578 C C . LYS A 1 73 ? -5.602 -0.867 13.868 1.00 89.06 73 LYS A C 1
ATOM 580 O O . LYS A 1 73 ? -5.746 -1.654 12.936 1.00 89.06 73 LYS A O 1
ATOM 585 N N . LYS A 1 74 ? -5.209 0.395 13.670 1.00 87.88 74 LYS A N 1
ATOM 586 C CA . LYS A 1 74 ? -4.944 0.983 12.346 1.00 87.88 74 LYS A CA 1
ATOM 587 C C . LYS A 1 74 ? -3.822 0.252 11.600 1.00 87.88 74 LYS A C 1
ATOM 589 O O . LYS A 1 74 ? -3.954 -0.037 10.413 1.00 87.88 74 LYS A O 1
ATOM 594 N N . SER A 1 75 ? -2.764 -0.134 12.317 1.00 89.25 75 SER A N 1
ATOM 595 C CA . SER A 1 75 ? -1.654 -0.922 11.757 1.00 89.25 75 SER A CA 1
ATOM 596 C C . SER A 1 75 ? -2.112 -2.282 11.207 1.00 89.25 75 SER A C 1
ATOM 598 O O . SER A 1 75 ? -1.641 -2.718 10.155 1.00 89.25 75 SER A O 1
ATOM 600 N N . SER A 1 76 ? -3.087 -2.925 11.860 1.00 91.38 76 SER A N 1
ATOM 601 C CA . SER A 1 76 ? -3.634 -4.214 11.420 1.00 91.38 76 SER A CA 1
ATOM 602 C C . SER A 1 76 ? -4.374 -4.116 10.085 1.00 91.38 76 SER A C 1
ATOM 604 O O . SER A 1 76 ? -4.260 -5.026 9.272 1.00 91.38 76 SER A O 1
ATOM 606 N N . ILE A 1 77 ? -5.079 -3.010 9.817 1.00 92.94 77 ILE A N 1
ATOM 607 C CA . ILE A 1 77 ? -5.743 -2.794 8.520 1.00 92.94 77 ILE A CA 1
ATOM 608 C C . ILE A 1 77 ? -4.713 -2.649 7.397 1.00 92.94 77 ILE A C 1
ATOM 610 O O . ILE A 1 77 ? -4.852 -3.276 6.350 1.00 92.94 77 ILE A O 1
ATOM 614 N N . ALA A 1 78 ? -3.651 -1.871 7.625 1.00 92.25 78 ALA A N 1
ATOM 615 C CA . ALA A 1 78 ? -2.583 -1.727 6.640 1.00 92.25 78 ALA A CA 1
ATOM 616 C C . ALA A 1 78 ? -1.895 -3.071 6.351 1.00 92.25 78 ALA A C 1
ATOM 618 O O . ALA A 1 78 ? -1.603 -3.369 5.196 1.00 92.25 78 ALA A O 1
ATOM 619 N N . LYS A 1 79 ? -1.676 -3.897 7.385 1.00 93.56 79 LYS A N 1
ATOM 620 C CA . LYS A 1 79 ? -1.143 -5.258 7.231 1.00 93.56 79 LYS A CA 1
ATOM 621 C C . LYS A 1 79 ? -2.079 -6.144 6.399 1.00 93.56 79 LYS A C 1
ATOM 623 O O . LYS A 1 79 ? -1.617 -6.757 5.445 1.00 93.56 79 LYS A O 1
ATOM 628 N N . ALA A 1 80 ? -3.378 -6.140 6.700 1.00 93.56 80 ALA A N 1
ATOM 629 C CA . ALA A 1 80 ? -4.366 -6.938 5.975 1.00 93.56 80 ALA A CA 1
ATOM 630 C C . ALA A 1 80 ? -4.416 -6.596 4.475 1.00 93.56 80 ALA A C 1
ATOM 632 O O . ALA A 1 80 ? -4.496 -7.484 3.636 1.00 93.56 80 ALA A O 1
ATOM 633 N N . ILE A 1 81 ? -4.321 -5.313 4.115 1.00 93.38 81 ILE A N 1
ATOM 634 C CA . ILE A 1 81 ? -4.295 -4.892 2.706 1.00 93.38 81 ILE A CA 1
ATOM 635 C C . ILE A 1 81 ? -3.048 -5.419 1.983 1.00 93.38 81 ILE A C 1
ATOM 637 O O . ILE A 1 81 ? -3.164 -5.890 0.853 1.00 93.38 81 ILE A O 1
ATOM 641 N N . VAL A 1 82 ? -1.872 -5.363 2.620 1.00 93.69 82 VAL A N 1
ATOM 642 C CA . VAL A 1 82 ? -0.630 -5.913 2.045 1.00 93.69 82 VAL A CA 1
ATOM 643 C C . VAL A 1 82 ? -0.753 -7.425 1.840 1.00 93.69 82 VAL A C 1
ATOM 645 O O . VAL A 1 82 ? -0.446 -7.913 0.756 1.00 93.69 82 VAL A O 1
ATOM 648 N N . GLU A 1 83 ? -1.295 -8.152 2.819 1.00 93.62 83 GLU A N 1
ATOM 649 C CA . GLU A 1 83 ? -1.537 -9.598 2.706 1.00 93.62 83 GLU A CA 1
ATOM 650 C C . GLU A 1 83 ? -2.498 -9.943 1.558 1.00 93.62 83 GLU A C 1
ATOM 652 O O . GLU A 1 83 ? -2.233 -10.872 0.799 1.00 93.62 83 GLU A O 1
ATOM 657 N N . ILE A 1 84 ? -3.573 -9.169 1.362 1.00 93.44 84 ILE A N 1
ATOM 658 C CA . ILE A 1 84 ? -4.508 -9.360 0.237 1.00 93.44 84 ILE A CA 1
ATOM 659 C C . ILE A 1 84 ? -3.797 -9.198 -1.113 1.00 93.44 84 ILE A C 1
ATOM 661 O O . ILE A 1 84 ? -4.123 -9.899 -2.071 1.00 93.44 84 ILE A O 1
ATOM 665 N N . ILE A 1 85 ? -2.846 -8.269 -1.213 1.00 92.56 85 ILE A N 1
ATOM 666 C CA . ILE A 1 85 ? -2.085 -8.028 -2.446 1.00 92.56 85 ILE A CA 1
ATOM 667 C C . ILE A 1 85 ? -1.134 -9.194 -2.709 1.00 92.56 85 ILE A C 1
ATOM 669 O O . ILE A 1 85 ? -1.137 -9.723 -3.818 1.00 92.56 85 ILE A O 1
ATOM 673 N N . HIS A 1 86 ? -0.421 -9.663 -1.684 1.00 91.31 86 HIS A N 1
ATOM 674 C CA . HIS A 1 86 ? 0.461 -10.827 -1.793 1.00 91.31 86 HIS A CA 1
ATOM 675 C C . HIS A 1 86 ? -0.315 -12.102 -2.151 1.00 91.31 86 HIS A C 1
ATOM 677 O O . HIS A 1 86 ? 0.102 -12.855 -3.024 1.00 91.31 86 HIS A O 1
ATOM 683 N N . HIS A 1 87 ? -1.504 -12.303 -1.574 1.00 92.50 87 HIS A N 1
ATOM 684 C CA . HIS A 1 87 ? -2.385 -13.427 -1.912 1.00 92.50 87 HIS A CA 1
ATOM 685 C C . HIS A 1 87 ? -2.903 -13.372 -3.362 1.00 92.50 87 HIS A C 1
ATOM 687 O O . HIS A 1 87 ? -3.315 -14.382 -3.928 1.00 92.50 87 HIS A O 1
ATOM 693 N N . ARG A 1 88 ? -2.907 -12.191 -3.989 1.00 90.62 88 ARG A N 1
ATOM 694 C CA . ARG A 1 88 ? -3.261 -12.006 -5.405 1.00 90.62 88 ARG A CA 1
ATOM 695 C C . ARG A 1 88 ? -2.048 -12.103 -6.335 1.00 90.62 88 ARG A C 1
ATOM 697 O O . ARG A 1 88 ? -2.155 -11.685 -7.488 1.00 90.62 88 ARG A O 1
ATOM 704 N N . ASP A 1 89 ? -0.918 -12.612 -5.845 1.00 89.94 89 ASP A N 1
ATOM 705 C CA . ASP A 1 89 ? 0.352 -12.646 -6.580 1.00 89.94 89 ASP A CA 1
ATOM 706 C C . ASP A 1 89 ? 0.767 -11.238 -7.058 1.00 89.94 89 ASP A C 1
ATOM 708 O O . ASP A 1 89 ? 1.176 -11.002 -8.197 1.00 89.94 89 ASP A O 1
ATOM 712 N N . GLY A 1 90 ? 0.515 -10.250 -6.196 1.00 90.88 90 GLY A N 1
ATOM 713 C CA . GLY A 1 90 ? 0.921 -8.866 -6.377 1.00 90.88 90 GLY A CA 1
ATOM 714 C C . GLY A 1 90 ? 2.022 -8.517 -5.390 1.00 90.88 90 GLY A C 1
ATOM 715 O O . GLY A 1 90 ? 1.960 -8.895 -4.224 1.00 90.88 90 GLY A O 1
ATOM 716 N N . ARG A 1 91 ? 3.018 -7.762 -5.843 1.00 91.88 91 ARG A N 1
ATOM 717 C CA . ARG A 1 91 ? 4.143 -7.293 -5.027 1.00 91.88 91 ARG A CA 1
ATOM 718 C C . ARG A 1 91 ? 4.219 -5.779 -5.004 1.00 91.88 91 ARG A C 1
ATOM 720 O O . ARG A 1 91 ? 3.745 -5.099 -5.913 1.00 91.88 91 ARG A O 1
ATOM 727 N N . PHE A 1 92 ? 4.852 -5.228 -3.975 1.00 92.06 92 PHE A N 1
ATOM 728 C CA . PHE A 1 92 ? 5.171 -3.805 -3.935 1.00 92.06 92 PHE A CA 1
ATOM 729 C C . PHE A 1 92 ? 6.524 -3.577 -4.590 1.00 92.06 92 PHE A C 1
ATOM 731 O O . PHE A 1 92 ? 7.548 -3.993 -4.061 1.00 92.06 92 PHE A O 1
ATOM 738 N N . LEU A 1 93 ? 6.531 -2.897 -5.734 1.00 91.38 93 LEU A N 1
ATOM 739 C CA . LEU A 1 93 ? 7.746 -2.686 -6.513 1.00 91.38 93 LEU A CA 1
ATOM 740 C C . LE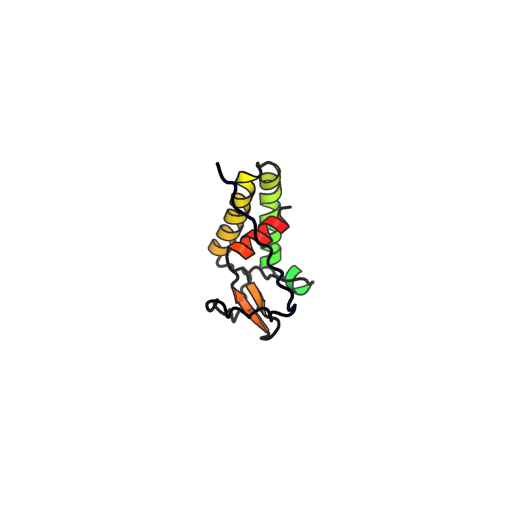U A 1 93 ? 8.175 -1.229 -6.468 1.00 91.38 93 LEU A C 1
ATOM 742 O O . LEU A 1 93 ? 7.357 -0.326 -6.635 1.00 91.38 93 LEU A O 1
ATOM 746 N N . MET A 1 94 ? 9.466 -0.981 -6.305 1.00 89.50 94 MET A N 1
ATOM 747 C CA . MET A 1 94 ? 10.050 0.353 -6.379 1.00 89.50 94 MET A CA 1
ATOM 748 C C . MET A 1 94 ? 11.069 0.415 -7.509 1.00 89.50 94 MET A C 1
ATOM 750 O O . MET A 1 94 ? 11.856 -0.506 -7.707 1.00 89.50 94 MET A O 1
ATOM 754 N N . ARG A 1 95 ? 11.039 1.508 -8.277 1.00 86.25 95 ARG A N 1
ATOM 755 C CA . ARG A 1 95 ? 12.002 1.718 -9.358 1.00 86.25 95 ARG A CA 1
ATOM 756 C C . ARG A 1 95 ? 13.314 2.228 -8.778 1.00 86.25 95 ARG A C 1
ATOM 758 O O . ARG A 1 95 ? 13.339 3.308 -8.181 1.00 86.25 95 ARG A O 1
ATOM 765 N N . GLN A 1 96 ? 14.401 1.500 -9.004 1.00 83.56 96 GLN A N 1
ATOM 766 C CA . GLN A 1 96 ? 15.735 1.955 -8.632 1.00 83.56 96 GLN A CA 1
ATOM 767 C C . GLN A 1 96 ? 16.194 3.056 -9.596 1.00 83.56 96 GLN A C 1
ATOM 769 O O . GLN A 1 96 ? 16.092 2.905 -10.815 1.00 83.56 96 GLN A O 1
ATOM 774 N N . ARG A 1 97 ? 16.690 4.174 -9.051 1.00 76.44 97 ARG A N 1
ATOM 775 C CA . ARG A 1 97 ? 17.084 5.354 -9.845 1.00 76.44 97 ARG A CA 1
ATOM 776 C C . ARG A 1 97 ? 18.245 5.066 -10.796 1.00 76.44 97 ARG A C 1
ATOM 778 O O . ARG A 1 97 ? 18.235 5.555 -11.914 1.00 76.44 97 ARG A O 1
ATOM 785 N N . GLU A 1 98 ? 19.199 4.254 -10.357 1.00 74.69 98 GLU A N 1
ATOM 786 C CA . GLU A 1 98 ? 20.459 4.020 -11.074 1.00 74.69 98 GLU A CA 1
ATOM 787 C C . GLU A 1 98 ? 20.363 2.925 -12.138 1.00 74.69 98 GLU A C 1
ATOM 789 O O . GLU A 1 98 ? 21.060 2.964 -13.144 1.00 74.69 98 GLU A O 1
ATOM 794 N N . LYS A 1 99 ? 19.516 1.916 -11.914 1.00 68.69 99 LYS A N 1
ATOM 795 C CA . LYS A 1 99 ? 19.577 0.653 -12.662 1.00 68.69 99 LYS A CA 1
ATOM 796 C C . LYS A 1 99 ? 18.390 0.422 -13.593 1.00 68.69 99 LYS A C 1
ATOM 798 O O . LYS A 1 99 ? 18.364 -0.624 -14.234 1.00 68.69 99 LYS A O 1
ATOM 803 N N . SER A 1 100 ? 17.413 1.337 -13.642 1.00 74.75 100 SER A N 1
ATOM 804 C CA . SER A 1 100 ? 16.137 1.176 -14.373 1.00 74.75 100 SER A CA 1
ATOM 805 C C . SER A 1 100 ? 15.457 -0.179 -14.118 1.00 74.75 100 SER A C 1
ATOM 807 O O . SER A 1 100 ? 14.785 -0.727 -14.986 1.00 74.75 100 SER A O 1
ATOM 809 N N . ARG A 1 101 ? 15.655 -0.737 -12.920 1.00 84.00 101 ARG A N 1
ATOM 810 C CA . ARG A 1 101 ? 15.137 -2.041 -12.491 1.00 84.00 101 ARG A CA 1
ATOM 811 C C . ARG A 1 101 ? 14.064 -1.853 -11.430 1.00 84.00 101 ARG A C 1
ATOM 813 O O . ARG A 1 101 ? 14.058 -0.844 -10.717 1.00 84.00 101 ARG A O 1
ATOM 820 N N . TRP A 1 102 ? 13.170 -2.831 -11.348 1.00 87.69 102 TRP A N 1
ATOM 821 C CA . TRP A 1 102 ? 12.184 -2.926 -10.284 1.00 87.69 102 TRP A CA 1
ATOM 822 C C . TRP A 1 102 ? 12.718 -3.823 -9.181 1.00 87.69 102 TRP A C 1
ATOM 824 O O . TRP A 1 102 ? 13.273 -4.892 -9.432 1.00 87.69 102 TRP A O 1
ATOM 834 N N . GLU A 1 103 ? 12.549 -3.362 -7.958 1.00 89.62 103 GLU A N 1
ATOM 835 C CA . GLU A 1 103 ? 12.965 -4.064 -6.759 1.00 89.62 103 GLU A CA 1
ATOM 836 C C . GLU A 1 103 ? 11.743 -4.285 -5.883 1.00 89.62 103 GLU A C 1
ATOM 838 O O . GLU A 1 103 ? 10.927 -3.373 -5.701 1.00 89.62 103 GLU A O 1
ATOM 843 N N . GLU A 1 104 ? 11.609 -5.502 -5.372 1.00 90.62 104 GLU A N 1
ATOM 844 C CA . GLU A 1 104 ? 10.579 -5.807 -4.395 1.00 90.62 104 GLU A CA 1
ATOM 845 C C . GLU A 1 104 ? 10.875 -5.109 -3.072 1.00 90.62 104 GLU A C 1
ATOM 847 O O . GLU A 1 104 ? 12.012 -5.050 -2.601 1.00 90.62 104 GLU A O 1
ATOM 852 N N . VAL A 1 105 ? 9.834 -4.547 -2.477 1.00 90.00 105 VAL A N 1
ATOM 853 C CA . VAL A 1 105 ? 9.963 -3.747 -1.274 1.00 90.00 105 VAL A CA 1
ATOM 854 C C . VAL A 1 105 ? 9.456 -4.486 -0.051 1.00 90.00 105 VAL A C 1
ATOM 856 O O . VAL A 1 105 ? 8.394 -5.093 -0.078 1.00 90.00 105 VAL A O 1
ATOM 859 N N . ASP A 1 106 ? 10.188 -4.314 1.049 1.00 90.56 106 ASP A N 1
ATOM 860 C CA . ASP A 1 106 ? 9.853 -4.850 2.364 1.00 90.56 106 ASP A CA 1
ATOM 861 C C . ASP A 1 106 ? 8.420 -4.509 2.804 1.00 90.56 106 ASP A C 1
ATOM 863 O O . ASP A 1 106 ? 7.958 -3.364 2.683 1.00 90.56 106 ASP A O 1
ATOM 867 N N . ASP A 1 107 ? 7.782 -5.459 3.485 1.00 89.12 107 ASP A N 1
ATOM 868 C CA . ASP A 1 107 ? 6.450 -5.319 4.082 1.00 89.12 107 ASP A CA 1
ATOM 869 C C . ASP A 1 107 ? 6.309 -4.070 4.955 1.00 89.12 107 ASP A C 1
ATOM 871 O O . ASP A 1 107 ? 5.253 -3.442 5.012 1.00 89.12 107 ASP A O 1
ATOM 875 N N . ASN A 1 108 ? 7.376 -3.662 5.645 1.00 90.50 108 ASN A N 1
ATOM 876 C CA . ASN A 1 108 ? 7.378 -2.446 6.460 1.00 90.50 108 ASN A CA 1
ATOM 877 C C . ASN A 1 108 ? 7.106 -1.193 5.621 1.00 90.50 108 ASN A C 1
ATOM 879 O O . ASN A 1 108 ? 6.284 -0.352 5.993 1.00 90.50 108 ASN A O 1
ATOM 883 N N . ARG A 1 109 ? 7.761 -1.083 4.465 1.00 90.69 109 ARG A N 1
ATOM 884 C CA . ARG A 1 109 ? 7.567 0.028 3.530 1.00 90.69 109 ARG A CA 1
ATOM 885 C C . ARG A 1 109 ? 6.224 -0.091 2.806 1.00 90.69 109 ARG A C 1
ATOM 887 O O . ARG A 1 109 ? 5.540 0.923 2.662 1.00 90.69 109 ARG A O 1
ATOM 894 N N . ALA A 1 110 ? 5.800 -1.301 2.434 1.00 92.12 110 ALA A N 1
ATOM 895 C CA . ALA A 1 110 ? 4.478 -1.554 1.855 1.00 92.12 110 ALA A CA 1
ATOM 896 C C . ALA A 1 110 ? 3.337 -1.134 2.803 1.00 92.12 110 ALA A C 1
ATOM 898 O O . ALA A 1 110 ? 2.417 -0.404 2.414 1.00 92.12 110 ALA A O 1
ATOM 899 N N 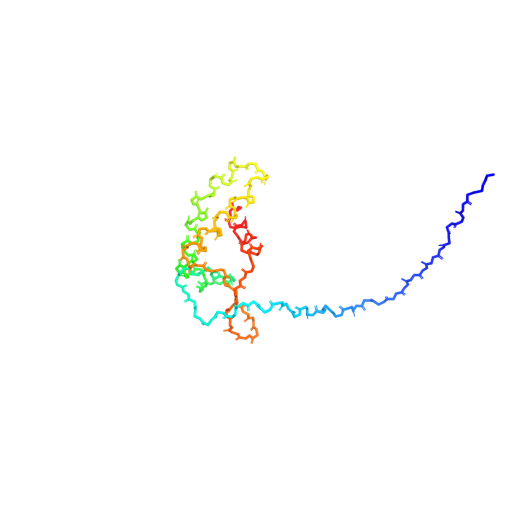. ARG A 1 111 ? 3.434 -1.500 4.088 1.00 92.81 111 ARG A N 1
ATOM 900 C CA . ARG A 1 111 ? 2.503 -1.062 5.140 1.00 92.81 111 ARG A CA 1
ATOM 901 C C . ARG A 1 111 ? 2.540 0.446 5.347 1.00 92.81 111 ARG A C 1
ATOM 903 O O . ARG A 1 111 ? 1.484 1.049 5.525 1.00 92.81 111 ARG A O 1
ATOM 910 N N . GLY A 1 112 ? 3.721 1.065 5.298 1.00 92.06 112 GLY A N 1
ATOM 911 C CA . GLY A 1 112 ? 3.875 2.520 5.368 1.00 92.06 112 GLY A CA 1
ATOM 912 C C . GLY A 1 112 ? 3.133 3.232 4.236 1.00 92.06 112 GLY A C 1
ATOM 913 O O . GLY A 1 112 ? 2.320 4.120 4.496 1.00 92.06 112 GLY A O 1
ATOM 914 N N . LYS A 1 113 ? 3.327 2.779 2.989 1.00 90.75 113 LYS A N 1
ATOM 915 C CA . LYS A 1 113 ? 2.596 3.285 1.817 1.00 90.75 113 LYS A CA 1
ATOM 916 C C . LYS A 1 113 ? 1.086 3.121 1.978 1.00 90.75 113 LYS A C 1
ATOM 918 O O . LYS A 1 113 ? 0.335 4.054 1.708 1.00 90.75 113 LYS A O 1
ATOM 923 N N . THR A 1 114 ? 0.647 1.959 2.448 1.00 92.94 114 THR A N 1
ATOM 924 C CA . THR A 1 114 ? -0.773 1.661 2.664 1.00 92.94 114 THR A CA 1
ATOM 925 C C . THR A 1 114 ? -1.383 2.537 3.753 1.00 92.94 114 THR A C 1
ATOM 927 O O . THR A 1 114 ? -2.435 3.132 3.554 1.00 92.94 114 THR A O 1
ATOM 930 N N . SER A 1 115 ? -0.682 2.705 4.873 1.00 91.06 115 SER A N 1
ATOM 931 C CA . SER A 1 115 ? -1.110 3.582 5.967 1.00 91.06 115 SER A CA 1
ATOM 932 C C . SER A 1 115 ? -1.219 5.035 5.520 1.00 91.06 115 SER A C 1
ATOM 934 O O . SER A 1 115 ? -2.105 5.742 5.980 1.00 91.06 115 SER A O 1
ATOM 936 N N . GLN A 1 116 ? -0.332 5.488 4.630 1.00 90.94 116 GLN A N 1
ATOM 937 C CA . GLN A 1 116 ? -0.399 6.830 4.060 1.00 90.94 116 GLN A CA 1
ATOM 938 C C . GLN A 1 116 ? -1.585 6.998 3.103 1.00 90.94 116 GLN A C 1
ATOM 940 O O . GLN A 1 116 ? -2.158 8.078 3.054 1.00 90.94 116 GLN A O 1
ATOM 945 N N . ALA A 1 117 ? -1.949 5.952 2.359 1.00 90.31 117 ALA A N 1
ATOM 946 C CA . ALA A 1 117 ? -3.089 5.974 1.444 1.00 90.31 117 ALA A CA 1
ATOM 947 C C . ALA A 1 117 ? -4.449 5.905 2.167 1.00 90.31 117 ALA A C 1
ATOM 949 O O . ALA A 1 117 ? -5.442 6.365 1.622 1.00 90.31 117 ALA A O 1
ATOM 950 N N . LEU A 1 118 ? -4.488 5.332 3.375 1.00 89.06 118 LEU A N 1
ATOM 951 C CA . LEU A 1 118 ? -5.683 5.227 4.226 1.00 89.06 118 LEU A CA 1
ATOM 952 C C . LEU A 1 118 ? -5.971 6.483 5.069 1.00 89.06 118 LEU A C 1
ATOM 954 O O . LEU A 1 118 ? -6.997 6.523 5.751 1.00 89.06 118 LEU A O 1
ATOM 958 N N . ARG A 1 119 ? -5.031 7.433 5.118 1.00 82.31 119 ARG A N 1
ATOM 959 C CA . ARG A 1 119 ? -5.141 8.662 5.917 1.00 82.31 119 ARG A CA 1
ATOM 960 C C . ARG A 1 119 ? -5.987 9.718 5.232 1.00 82.31 119 ARG A C 1
ATOM 962 O O . ARG A 1 119 ? -5.938 9.793 3.988 1.00 82.31 119 ARG A O 1
#

Organism: NCBI:txid49252

pLDDT: mean 78.72, std 18.99, range [37.62, 94.19]

InterPro domains:
  IPR049227 Domain of unknown function DUF6824 [PF20710] (37-119)

Secondary structure (DSSP, 8-state):
--PPP-------------------S-PPEESS--TT-EEESSSHHHHH-HHHHHHHHHHHHHHHHHHTS-HHHHHHHHHHHHHHHHHTT--EEEE-TTT--EEE--HHHHHHHHHHHT-

Sequence (119 aa):
EAFPLFKTTTKELSADEPQQLQMDKSKPIVKNVNGNDVLMGRGGVTNSHIGNIRFRKLVHDFQLKYLNLPKMKKSSIAKAIVEIIHHRDGRFLMRQREKSRWEEVDDNRARGKTSQALR